Protein AF-A0A2R7Y5G9-F1 (afdb_monomer_lite)

Radius of gyration: 15.54 Å; chains: 1; bounding box: 40×24×38 Å

Sequence (60 aa):
MTTQAKKKTSIAVDPKIWQEWVKFVVDKTGSSRRVSEELEKAIKEYMQRHEARRGDHGRA

Secondary structure (DSSP, 8-state):
--------------HHHHHHHHHHHHHHHS-GGGHHHHHHHHHHHHHHHHHHHHTTSS--

Organism: NCBI:txid1980982

pLDDT: mean 84.51, std 16.6, range [40.25, 97.38]

Struct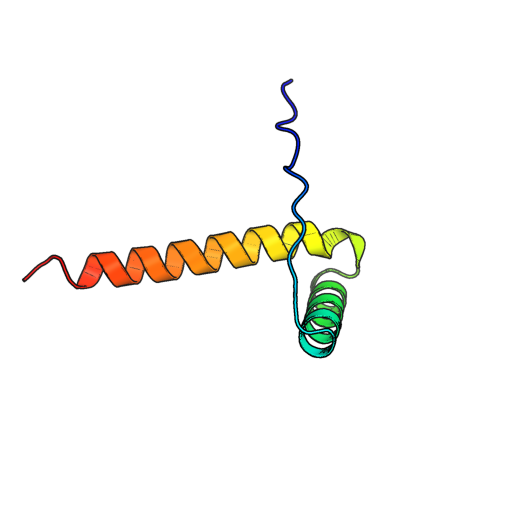ure (mmCIF, N/CA/C/O backbone):
data_AF-A0A2R7Y5G9-F1
#
_entry.id   AF-A0A2R7Y5G9-F1
#
loop_
_atom_site.group_PDB
_atom_site.id
_atom_site.type_symbol
_atom_site.label_atom_id
_atom_site.label_alt_id
_atom_site.label_comp_id
_atom_site.label_asym_id
_atom_site.label_entity_id
_atom_site.label_seq_id
_atom_site.pdbx_PDB_ins_code
_atom_site.Cartn_x
_atom_site.Cartn_y
_atom_site.Cartn_z
_atom_site.occupancy
_atom_site.B_iso_or_equiv
_atom_site.auth_seq_id
_atom_site.auth_comp_id
_atom_site.auth_asym_id
_atom_site.auth_atom_id
_atom_site.pdbx_PDB_model_num
ATOM 1 N N . MET A 1 1 ? 15.343 10.710 21.846 1.00 40.25 1 MET A N 1
ATOM 2 C CA . MET A 1 1 ? 14.788 9.659 20.966 1.00 40.25 1 MET A CA 1
ATOM 3 C C . MET A 1 1 ? 14.281 10.345 19.708 1.00 40.25 1 MET A C 1
ATOM 5 O O . MET A 1 1 ? 13.266 11.022 19.772 1.00 40.25 1 MET A O 1
ATOM 9 N N . THR A 1 2 ? 15.027 10.307 18.607 1.00 45.34 2 THR A N 1
ATOM 10 C CA . THR A 1 2 ? 14.608 10.954 17.357 1.00 45.34 2 THR A CA 1
ATOM 11 C C . THR A 1 2 ? 13.636 10.034 16.632 1.00 45.34 2 THR A C 1
ATOM 13 O O . THR A 1 2 ? 14.031 9.121 15.914 1.00 45.34 2 THR A O 1
ATOM 16 N N . THR A 1 3 ? 12.339 10.247 16.844 1.00 54.22 3 THR A N 1
ATOM 17 C CA . THR A 1 3 ? 11.291 9.684 15.992 1.00 54.22 3 THR A CA 1
ATOM 18 C C . THR A 1 3 ? 11.548 10.223 14.589 1.00 54.22 3 THR A C 1
ATOM 20 O O . THR A 1 3 ? 11.281 11.393 14.322 1.00 54.22 3 THR A O 1
ATOM 23 N N . GLN A 1 4 ? 12.157 9.428 13.708 1.00 59.97 4 GLN A N 1
ATOM 24 C CA . GLN A 1 4 ? 12.351 9.828 12.319 1.00 59.97 4 GLN A CA 1
ATOM 25 C C . GLN A 1 4 ? 10.951 10.015 11.728 1.00 59.97 4 GLN A C 1
ATOM 27 O O . GLN A 1 4 ? 10.213 9.050 11.531 1.00 59.97 4 GLN A O 1
ATOM 32 N N . ALA A 1 5 ? 10.528 11.271 11.589 1.00 70.50 5 ALA A N 1
ATOM 33 C CA . ALA A 1 5 ? 9.170 11.599 11.198 1.00 70.50 5 ALA A CA 1
ATOM 34 C C . ALA A 1 5 ? 8.896 10.975 9.827 1.00 70.50 5 ALA A C 1
ATOM 36 O O . ALA A 1 5 ? 9.595 11.274 8.856 1.00 70.50 5 ALA A O 1
ATOM 37 N N . LYS A 1 6 ? 7.898 10.085 9.747 1.00 76.81 6 LYS A N 1
ATOM 38 C CA . LYS A 1 6 ? 7.490 9.493 8.471 1.00 76.81 6 LYS A CA 1
ATOM 39 C C . LYS A 1 6 ? 7.159 10.619 7.494 1.00 76.81 6 LYS A C 1
ATOM 41 O O . LYS A 1 6 ? 6.342 11.492 7.800 1.00 76.81 6 LYS A O 1
ATOM 46 N N . LYS A 1 7 ? 7.784 10.605 6.316 1.00 84.25 7 LYS A N 1
ATOM 47 C CA . LYS A 1 7 ? 7.531 11.614 5.287 1.00 84.25 7 LYS A CA 1
ATOM 48 C C . LYS A 1 7 ? 6.133 11.404 4.710 1.00 84.25 7 LYS A C 1
ATOM 50 O O . LYS A 1 7 ? 5.873 10.399 4.050 1.00 84.25 7 LYS A O 1
ATOM 55 N N . LYS A 1 8 ? 5.232 12.362 4.940 1.00 84.06 8 LYS A N 1
ATOM 56 C CA . LYS A 1 8 ? 3.934 12.391 4.258 1.00 84.06 8 LYS A CA 1
ATOM 57 C C . LYS A 1 8 ? 4.169 12.643 2.771 1.00 84.06 8 LYS A C 1
ATOM 59 O O . LYS A 1 8 ? 4.863 13.589 2.410 1.00 84.06 8 LYS A O 1
ATOM 64 N N . THR A 1 9 ? 3.597 11.787 1.936 1.00 86.19 9 THR A N 1
ATOM 65 C CA . THR A 1 9 ? 3.725 11.853 0.480 1.00 86.19 9 THR A CA 1
ATOM 66 C C . THR A 1 9 ? 2.354 11.622 -0.136 1.00 86.19 9 THR A C 1
ATOM 68 O O . THR A 1 9 ? 1.622 10.745 0.322 1.00 86.19 9 THR A O 1
ATOM 71 N N . SER A 1 10 ? 2.019 12.400 -1.163 1.00 88.94 10 SER A N 1
ATOM 72 C CA . SER A 1 10 ? 0.811 12.209 -1.965 1.00 88.94 10 SER A CA 1
ATOM 73 C C . SER A 1 10 ? 1.172 11.473 -3.249 1.00 88.94 10 SER A C 1
ATOM 75 O O . SER A 1 10 ? 2.089 11.885 -3.956 1.00 88.94 10 SER A O 1
ATOM 77 N N . ILE A 1 11 ? 0.451 10.395 -3.545 1.00 89.12 11 ILE A N 1
ATOM 78 C CA . ILE A 1 11 ? 0.587 9.615 -4.778 1.00 89.12 11 ILE A CA 1
ATOM 79 C C . ILE A 1 11 ? -0.783 9.488 -5.440 1.00 89.12 11 ILE A C 1
ATOM 81 O O . ILE A 1 11 ? -1.792 9.345 -4.750 1.00 89.12 11 ILE A O 1
ATOM 85 N N . ALA A 1 12 ? -0.821 9.548 -6.769 1.00 94.06 12 ALA A N 1
ATOM 86 C CA . ALA A 1 12 ? -2.021 9.232 -7.532 1.00 94.06 12 ALA A CA 1
ATOM 87 C C . ALA A 1 12 ? -2.031 7.728 -7.830 1.00 94.06 12 ALA A C 1
ATOM 89 O O . ALA A 1 12 ? -1.066 7.198 -8.379 1.00 94.06 12 ALA A O 1
ATOM 90 N N . VAL A 1 13 ? -3.109 7.047 -7.449 1.00 93.94 13 VAL A N 1
ATOM 91 C CA . VAL A 1 13 ? -3.323 5.614 -7.685 1.00 93.94 13 VAL A CA 1
ATOM 92 C C . VAL A 1 13 ? -4.718 5.450 -8.268 1.00 93.94 13 VAL A C 1
ATOM 94 O O . VAL A 1 13 ? -5.633 6.176 -7.876 1.00 93.94 13 VAL A O 1
ATOM 97 N N . ASP A 1 14 ? -4.879 4.511 -9.200 1.00 97.38 14 ASP A N 1
ATOM 98 C CA . ASP A 1 14 ? -6.200 4.159 -9.712 1.00 97.38 14 ASP A CA 1
ATOM 99 C C . ASP A 1 14 ? -7.151 3.801 -8.546 1.00 97.38 14 ASP A C 1
ATOM 101 O O . ASP A 1 14 ? -6.769 3.019 -7.666 1.00 97.38 14 ASP A O 1
ATOM 105 N N . PRO A 1 15 ? -8.380 4.351 -8.506 1.00 96.75 15 PRO A N 1
ATOM 106 C CA . PRO A 1 15 ? -9.297 4.128 -7.393 1.00 96.75 15 PRO A CA 1
ATOM 107 C C . PRO A 1 15 ? -9.645 2.657 -7.146 1.00 96.75 15 PRO A C 1
ATOM 109 O O . PRO A 1 15 ? -9.810 2.264 -5.990 1.00 96.75 15 PRO A O 1
ATOM 112 N N . LYS A 1 16 ? -9.744 1.834 -8.200 1.00 96.81 16 LYS A N 1
ATOM 113 C CA . LYS A 1 16 ? -10.080 0.409 -8.064 1.00 96.81 16 LYS A CA 1
ATOM 114 C C . LYS A 1 16 ? -8.914 -0.343 -7.439 1.00 96.81 16 LYS A C 1
ATOM 116 O O . LYS A 1 16 ? -9.111 -1.040 -6.448 1.00 96.81 16 LYS A O 1
ATOM 121 N N . ILE A 1 17 ? -7.702 -0.097 -7.935 1.00 96.94 17 ILE A N 1
ATOM 122 C CA . ILE A 1 17 ? -6.474 -0.674 -7.368 1.00 96.94 17 ILE A CA 1
ATOM 123 C C . ILE A 1 17 ? -6.316 -0.264 -5.902 1.00 96.94 17 ILE A C 1
ATOM 125 O O . ILE A 1 17 ? -5.979 -1.091 -5.056 1.00 96.94 17 ILE A O 1
ATOM 129 N N . TRP A 1 18 ? -6.583 1.002 -5.572 1.00 95.88 18 TRP A N 1
ATOM 130 C CA . TRP A 1 18 ? -6.497 1.472 -4.191 1.00 95.88 18 TRP A CA 1
ATOM 131 C C . TRP A 1 18 ? -7.505 0.771 -3.274 1.00 95.88 18 TRP A C 1
ATOM 133 O O . TRP A 1 18 ? -7.157 0.375 -2.161 1.00 95.88 18 TRP A O 1
ATOM 143 N N . GLN A 1 19 ? -8.739 0.570 -3.737 1.00 96.25 19 GLN A N 1
ATOM 144 C CA . GLN A 1 19 ? -9.754 -0.161 -2.983 1.00 96.25 19 GLN A CA 1
ATOM 145 C C . GLN A 1 19 ? -9.349 -1.624 -2.752 1.00 96.25 19 GLN A C 1
ATOM 147 O O . GLN A 1 19 ? -9.459 -2.118 -1.627 1.00 96.25 19 GLN A O 1
ATOM 152 N N . GLU A 1 20 ? -8.855 -2.304 -3.788 1.00 97.38 20 GLU A N 1
ATOM 153 C CA . GLU A 1 20 ? -8.352 -3.679 -3.683 1.00 97.38 20 GLU A CA 1
ATOM 154 C C . GLU A 1 20 ? -7.170 -3.770 -2.717 1.00 97.38 20 GLU A C 1
ATOM 156 O O . GLU A 1 20 ? -7.129 -4.661 -1.868 1.00 97.38 20 GLU A O 1
ATOM 161 N N . TRP A 1 21 ? -6.253 -2.804 -2.776 1.00 96.12 21 TRP A N 1
ATOM 162 C CA . TRP A 1 21 ? -5.123 -2.707 -1.860 1.00 96.12 21 TRP A CA 1
ATOM 163 C C . TRP A 1 21 ? -5.563 -2.539 -0.401 1.00 96.12 21 TRP A C 1
ATOM 165 O O . TRP A 1 21 ? -5.101 -3.272 0.474 1.00 96.12 21 TRP A O 1
ATOM 175 N N . VAL A 1 22 ? -6.475 -1.604 -0.114 1.00 95.62 22 VAL A N 1
ATOM 176 C CA . VAL A 1 22 ? -6.978 -1.392 1.253 1.00 95.62 22 VAL A CA 1
ATOM 177 C C . VAL A 1 22 ? -7.677 -2.646 1.768 1.00 95.62 22 VAL A C 1
ATOM 179 O O . VAL A 1 22 ? -7.429 -3.042 2.908 1.00 95.62 22 VAL A O 1
ATOM 182 N N . LYS A 1 23 ? -8.494 -3.301 0.933 1.00 97.06 23 LYS A N 1
ATOM 183 C CA . LYS A 1 23 ? -9.138 -4.571 1.283 1.00 97.06 23 LYS A CA 1
ATOM 184 C C . LYS A 1 23 ? -8.101 -5.643 1.615 1.00 97.06 23 LYS A C 1
ATOM 186 O O . LYS A 1 23 ? -8.168 -6.222 2.691 1.00 97.06 23 LYS A O 1
ATOM 191 N N . PHE A 1 24 ? -7.098 -5.832 0.759 1.00 97.19 24 PHE A N 1
ATOM 192 C CA . PHE A 1 24 ? -6.004 -6.773 0.997 1.00 97.19 24 PHE A CA 1
ATOM 193 C C . PHE A 1 24 ? -5.293 -6.519 2.335 1.00 97.19 24 PHE A C 1
ATOM 195 O O . PHE A 1 24 ? -5.037 -7.455 3.092 1.00 97.19 24 PHE A O 1
ATOM 202 N N . VAL A 1 25 ? -4.997 -5.258 2.667 1.00 96.75 25 VAL A N 1
ATOM 203 C CA . VAL A 1 25 ? -4.345 -4.915 3.940 1.00 96.75 25 VAL A CA 1
ATOM 204 C C . VAL A 1 25 ? -5.251 -5.207 5.135 1.00 96.75 25 VAL A C 1
ATOM 206 O O . VAL A 1 25 ? -4.770 -5.712 6.154 1.00 96.75 25 VAL A O 1
ATOM 209 N N . VAL A 1 26 ? -6.544 -4.896 5.035 1.00 96.69 26 VAL A N 1
ATOM 210 C CA . VAL A 1 26 ? -7.524 -5.201 6.087 1.00 96.69 26 VAL A CA 1
ATOM 211 C C . VAL A 1 26 ? -7.643 -6.708 6.280 1.00 96.69 26 VAL A C 1
ATOM 213 O O . VAL A 1 26 ? -7.527 -7.161 7.413 1.00 96.69 26 VAL A O 1
ATOM 216 N N . ASP A 1 27 ? -7.769 -7.482 5.206 1.00 96.62 27 ASP A N 1
ATOM 217 C CA . ASP A 1 27 ? -7.869 -8.943 5.265 1.00 96.62 27 ASP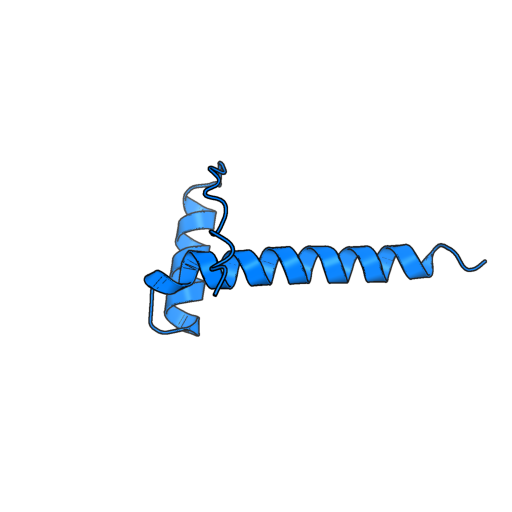 A CA 1
ATOM 218 C C . ASP A 1 27 ? -6.593 -9.567 5.864 1.00 96.62 27 ASP A C 1
ATOM 220 O O . ASP A 1 27 ? -6.660 -10.491 6.673 1.00 96.62 27 ASP A O 1
ATOM 224 N N . LYS A 1 28 ? -5.415 -9.018 5.537 1.00 95.19 28 LYS A N 1
ATOM 225 C CA . LYS A 1 28 ? -4.114 -9.492 6.040 1.00 95.19 28 LYS A CA 1
ATOM 226 C C . LYS A 1 28 ? -3.847 -9.128 7.501 1.00 95.19 28 LYS A C 1
ATOM 228 O O . LYS A 1 28 ? -3.182 -9.879 8.210 1.00 95.19 28 LYS A O 1
ATOM 233 N N . THR A 1 29 ? -4.259 -7.938 7.936 1.00 94.06 29 THR A N 1
ATOM 234 C CA . TH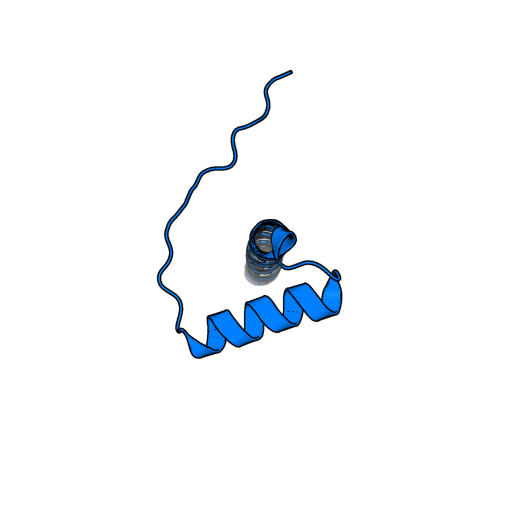R A 1 29 ? -3.808 -7.356 9.217 1.00 94.06 29 THR A CA 1
ATOM 235 C C . THR A 1 29 ? -4.923 -7.087 10.221 1.00 94.06 29 THR A C 1
ATOM 237 O O . THR A 1 29 ? -4.636 -6.716 11.360 1.00 94.06 29 THR A O 1
ATOM 240 N N . GLY A 1 30 ? -6.179 -7.217 9.803 1.00 93.88 30 GLY A N 1
ATOM 241 C CA . GLY A 1 30 ? -7.370 -6.865 10.571 1.00 93.88 30 GLY A CA 1
ATOM 242 C C . GLY A 1 30 ? -7.616 -5.359 10.722 1.00 93.88 30 GLY A C 1
ATOM 243 O O . GLY A 1 30 ? -8.527 -4.974 11.450 1.00 93.88 30 GLY A O 1
ATOM 244 N N . SER A 1 31 ? -6.816 -4.477 10.102 1.00 90.44 31 SER A N 1
ATOM 245 C CA . SER A 1 31 ? -6.925 -3.029 10.336 1.00 90.44 31 SER A CA 1
ATOM 246 C C . SER A 1 31 ? -6.517 -2.165 9.144 1.00 90.44 31 SER A C 1
ATOM 248 O O . SER A 1 31 ? -5.395 -2.231 8.645 1.00 90.44 31 SER A O 1
ATOM 250 N N . SER A 1 32 ? -7.395 -1.232 8.771 1.00 90.94 32 SER A N 1
ATOM 251 C CA . SER A 1 32 ? -7.132 -0.224 7.735 1.00 90.94 32 SER A CA 1
ATOM 252 C C . SER A 1 32 ? -6.089 0.819 8.155 1.00 90.94 32 SER A C 1
ATOM 254 O O . SER A 1 32 ? -5.479 1.465 7.306 1.00 90.94 32 SER A O 1
ATOM 256 N N . ARG A 1 33 ? -5.804 0.961 9.459 1.00 91.94 33 ARG A N 1
ATOM 257 C CA . ARG A 1 33 ? -4.765 1.888 9.954 1.00 91.94 33 ARG A CA 1
ATOM 258 C C . ARG A 1 33 ? -3.352 1.472 9.542 1.00 91.94 33 ARG A C 1
ATOM 260 O O . ARG A 1 33 ? -2.435 2.282 9.615 1.00 91.94 33 ARG A O 1
ATOM 267 N N . ARG A 1 34 ? -3.176 0.227 9.092 1.00 93.44 34 ARG A N 1
ATOM 268 C CA . ARG A 1 34 ? -1.878 -0.337 8.700 1.00 93.44 34 ARG A CA 1
ATOM 269 C C . ARG A 1 34 ? -1.577 -0.199 7.210 1.00 93.44 34 ARG A C 1
ATOM 271 O O . ARG A 1 34 ? -0.510 -0.616 6.774 1.00 93.44 34 ARG A O 1
ATOM 278 N N . VAL A 1 35 ? -2.460 0.442 6.439 1.00 93.94 35 VAL A N 1
ATOM 279 C CA . VAL A 1 35 ? -2.286 0.661 4.990 1.00 93.94 35 VAL A CA 1
ATOM 280 C C . VAL A 1 35 ? -0.950 1.329 4.671 1.00 93.94 35 VAL A C 1
ATOM 282 O O . VAL A 1 35 ? -0.237 0.858 3.790 1.00 93.94 35 VAL A O 1
ATOM 285 N N . SER A 1 36 ? -0.559 2.370 5.411 1.00 90.19 36 SER A N 1
ATOM 286 C CA . SER A 1 36 ? 0.737 3.028 5.199 1.00 90.19 36 SER A CA 1
ATOM 287 C C . SER A 1 36 ? 1.931 2.135 5.547 1.00 90.19 36 SER A C 1
ATOM 289 O O . SER A 1 36 ? 2.948 2.203 4.866 1.00 90.19 36 SER A O 1
ATOM 291 N N . GLU A 1 37 ? 1.826 1.298 6.584 1.00 92.50 37 GLU A N 1
ATOM 292 C CA . GLU A 1 37 ? 2.900 0.372 6.976 1.00 92.50 37 GLU A CA 1
ATOM 293 C C . GLU A 1 37 ? 3.114 -0.714 5.922 1.00 92.50 37 GLU A C 1
ATOM 295 O O . GLU A 1 37 ? 4.248 -0.999 5.542 1.00 92.50 37 GLU A O 1
ATOM 300 N N . GLU A 1 38 ? 2.029 -1.316 5.438 1.00 95.44 38 GLU A N 1
ATOM 301 C CA . GLU A 1 38 ? 2.104 -2.359 4.417 1.00 95.44 38 GLU A CA 1
ATOM 302 C C . GLU A 1 38 ? 2.550 -1.792 3.068 1.00 95.44 38 GLU A C 1
ATOM 304 O O . GLU A 1 38 ? 3.293 -2.458 2.350 1.00 95.44 38 GLU A O 1
ATOM 309 N N . LEU A 1 39 ? 2.173 -0.550 2.745 1.00 94.06 39 LEU A N 1
ATOM 310 C CA . LEU A 1 39 ? 2.616 0.106 1.516 1.00 94.06 39 LEU A CA 1
ATOM 311 C C . LEU A 1 39 ? 4.127 0.359 1.551 1.00 94.06 39 LEU A C 1
ATOM 313 O O . LEU A 1 39 ? 4.823 0.077 0.581 1.00 94.06 39 LEU A O 1
ATOM 317 N N . GLU A 1 40 ? 4.650 0.827 2.684 1.00 93.31 40 GLU A N 1
ATOM 318 C CA . GLU A 1 40 ? 6.088 1.030 2.893 1.00 93.31 40 GLU A CA 1
ATOM 319 C C . GLU A 1 40 ? 6.872 -0.286 2.742 1.00 93.31 40 GLU A C 1
ATOM 321 O O . GLU A 1 40 ? 7.903 -0.329 2.064 1.00 93.31 40 GLU A O 1
ATOM 326 N N . LYS A 1 41 ? 6.349 -1.389 3.297 1.00 94.75 41 LYS A N 1
ATOM 327 C CA . LYS A 1 41 ? 6.933 -2.729 3.116 1.00 94.75 41 LYS A CA 1
ATOM 328 C C . LYS A 1 41 ? 6.903 -3.175 1.657 1.00 94.75 41 LYS A C 1
ATOM 330 O O . LYS A 1 41 ? 7.919 -3.660 1.170 1.00 94.75 41 LYS A O 1
ATOM 335 N N . ALA A 1 42 ? 5.782 -2.984 0.963 1.00 94.38 42 ALA A N 1
ATOM 336 C CA . ALA A 1 42 ? 5.641 -3.354 -0.443 1.00 94.38 42 ALA A CA 1
ATOM 337 C C . ALA A 1 42 ? 6.620 -2.578 -1.338 1.00 94.38 42 ALA A C 1
ATOM 339 O O . ALA A 1 42 ? 7.264 -3.171 -2.201 1.00 94.38 42 ALA A O 1
ATOM 340 N N . ILE A 1 43 ? 6.799 -1.276 -1.086 1.00 93.69 43 ILE A N 1
ATOM 341 C CA . ILE A 1 43 ? 7.797 -0.447 -1.779 1.00 93.69 43 ILE A CA 1
ATOM 342 C C . ILE A 1 43 ? 9.207 -1.001 -1.541 1.00 93.69 43 ILE A C 1
ATOM 344 O O . ILE A 1 43 ? 9.967 -1.187 -2.493 1.00 93.69 43 ILE A O 1
ATOM 348 N N . LYS A 1 44 ? 9.556 -1.311 -0.286 1.00 95.12 44 LYS A N 1
ATOM 349 C CA . LYS A 1 44 ? 10.871 -1.868 0.064 1.00 95.12 44 LYS A CA 1
ATOM 350 C C . LYS A 1 44 ? 11.120 -3.220 -0.609 1.00 95.12 44 LYS A C 1
ATOM 352 O O . LYS A 1 44 ? 12.190 -3.431 -1.173 1.00 95.12 44 LYS A O 1
ATOM 357 N N . GLU A 1 45 ? 10.139 -4.115 -0.579 1.00 95.50 45 GLU A N 1
ATOM 358 C CA . GLU A 1 45 ? 10.208 -5.435 -1.212 1.00 95.50 45 GLU A CA 1
ATOM 359 C C . GLU A 1 45 ? 10.361 -5.325 -2.734 1.00 95.50 45 GLU A C 1
ATOM 361 O O . GLU A 1 45 ? 11.179 -6.029 -3.329 1.00 95.50 45 GLU A O 1
ATOM 366 N N . TYR A 1 46 ? 9.629 -4.401 -3.364 1.00 94.88 46 TYR A N 1
ATOM 367 C CA . TYR A 1 46 ? 9.759 -4.112 -4.789 1.00 94.88 46 TYR A CA 1
ATOM 368 C C . TYR A 1 46 ? 11.179 -3.650 -5.137 1.00 94.88 46 TYR A C 1
ATOM 370 O O . TYR A 1 46 ? 11.806 -4.212 -6.035 1.00 94.88 46 TYR A O 1
ATOM 378 N N . MET A 1 47 ? 11.733 -2.690 -4.390 1.00 93.00 47 MET A N 1
ATOM 379 C CA . MET A 1 47 ? 13.105 -2.217 -4.607 1.00 93.00 47 MET A CA 1
ATOM 380 C C . MET A 1 47 ? 14.131 -3.344 -4.456 1.00 93.00 47 MET A C 1
ATOM 382 O O . MET A 1 47 ? 14.940 -3.546 -5.357 1.00 93.00 47 MET A O 1
ATOM 386 N N . GLN A 1 48 ? 14.058 -4.121 -3.372 1.00 94.31 48 GLN A N 1
ATOM 387 C CA . GLN A 1 48 ? 14.990 -5.223 -3.106 1.00 94.31 48 GLN A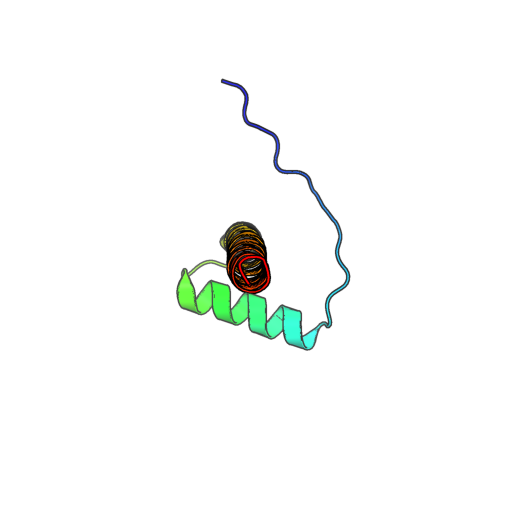 CA 1
ATOM 388 C C . GLN A 1 48 ? 14.957 -6.291 -4.202 1.00 94.31 48 GLN A C 1
ATOM 390 O O . GLN A 1 48 ? 16.002 -6.749 -4.658 1.00 94.31 48 GLN A O 1
ATOM 395 N N . ARG A 1 49 ? 13.762 -6.666 -4.673 1.00 93.62 49 ARG A N 1
ATOM 396 C CA . ARG A 1 49 ? 13.608 -7.625 -5.777 1.00 93.62 49 ARG A CA 1
ATOM 397 C C . ARG A 1 49 ? 14.233 -7.123 -7.074 1.00 93.62 49 ARG A C 1
ATOM 399 O O . ARG A 1 49 ? 14.784 -7.914 -7.834 1.00 93.62 49 ARG A O 1
ATOM 406 N N . HIS A 1 50 ? 14.131 -5.827 -7.348 1.00 91.69 50 HIS A N 1
ATOM 407 C CA . HIS A 1 50 ? 14.677 -5.232 -8.566 1.00 91.69 50 HIS A CA 1
ATOM 408 C C . HIS A 1 50 ? 16.183 -4.965 -8.476 1.00 91.69 50 HIS A C 1
ATOM 410 O O . HIS A 1 50 ? 16.880 -5.084 -9.481 1.00 91.69 50 HIS A O 1
ATOM 416 N N . GLU A 1 51 ? 16.701 -4.672 -7.287 1.00 82.88 51 GLU A N 1
ATOM 417 C CA . GLU A 1 51 ? 18.138 -4.576 -7.029 1.00 82.88 51 GLU A CA 1
ATOM 418 C C . GLU A 1 51 ? 18.813 -5.948 -7.151 1.00 82.88 51 GLU A C 1
ATOM 420 O O . GLU A 1 51 ? 19.792 -6.084 -7.884 1.00 82.88 51 GLU A O 1
ATOM 425 N N . ALA A 1 52 ? 18.221 -6.993 -6.560 1.00 72.69 52 ALA A N 1
ATOM 426 C CA . ALA A 1 52 ? 18.697 -8.370 -6.701 1.00 72.69 52 ALA A CA 1
ATOM 427 C C . ALA A 1 52 ? 18.739 -8.829 -8.171 1.00 72.69 52 ALA A C 1
ATOM 429 O O . ALA A 1 52 ? 19.690 -9.479 -8.588 1.00 72.69 52 ALA A O 1
ATOM 430 N N . ARG A 1 53 ? 17.753 -8.429 -8.988 1.00 63.53 53 ARG A N 1
ATOM 431 C CA . ARG A 1 53 ? 17.733 -8.718 -10.435 1.00 63.53 53 ARG A CA 1
ATOM 432 C C . ARG A 1 53 ? 18.775 -7.935 -11.238 1.00 63.53 53 ARG A C 1
ATOM 434 O O . ARG A 1 53 ? 19.211 -8.418 -12.277 1.00 63.53 53 ARG A O 1
ATOM 441 N N . ARG A 1 54 ? 19.180 -6.741 -10.790 1.00 61.31 54 A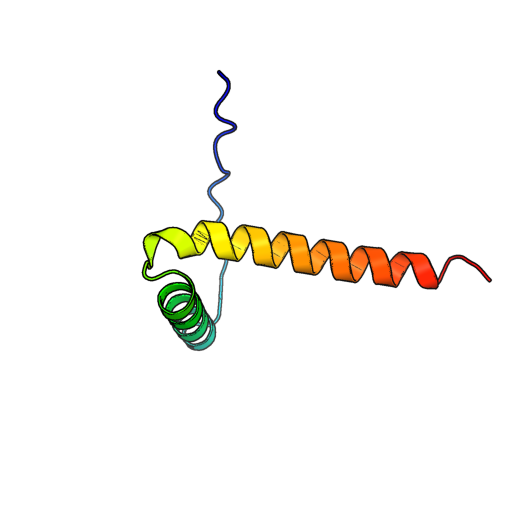RG A N 1
ATOM 442 C CA . ARG A 1 54 ? 20.270 -5.974 -11.423 1.00 61.31 54 ARG A CA 1
ATOM 443 C C . ARG A 1 54 ? 21.652 -6.549 -11.112 1.00 61.31 54 ARG A C 1
ATOM 445 O O . ARG A 1 54 ? 22.546 -6.408 -11.939 1.00 61.31 54 ARG A O 1
ATOM 452 N N . GLY A 1 55 ? 21.817 -7.212 -9.967 1.00 56.56 55 GLY A N 1
ATOM 453 C CA . GLY A 1 55 ? 23.075 -7.856 -9.573 1.00 56.56 55 GLY A CA 1
ATOM 454 C C . GLY A 1 55 ? 23.482 -9.060 -10.432 1.00 56.56 55 GLY A C 1
ATOM 455 O O . GLY A 1 55 ? 24.655 -9.415 -10.437 1.00 56.56 55 GLY A O 1
ATOM 456 N N . ASP A 1 56 ? 22.550 -9.650 -11.188 1.00 55.66 56 ASP A N 1
ATOM 457 C CA . ASP A 1 56 ? 22.785 -10.882 -11.961 1.00 55.66 56 ASP A CA 1
ATOM 458 C C . ASP A 1 56 ? 23.186 -10.630 -13.431 1.00 55.66 56 ASP A C 1
ATOM 460 O O . ASP A 1 56 ? 23.587 -11.543 -14.140 1.00 55.66 56 ASP A O 1
ATOM 464 N N . HIS A 1 57 ? 23.122 -9.379 -13.905 1.00 53.50 57 HIS A N 1
ATO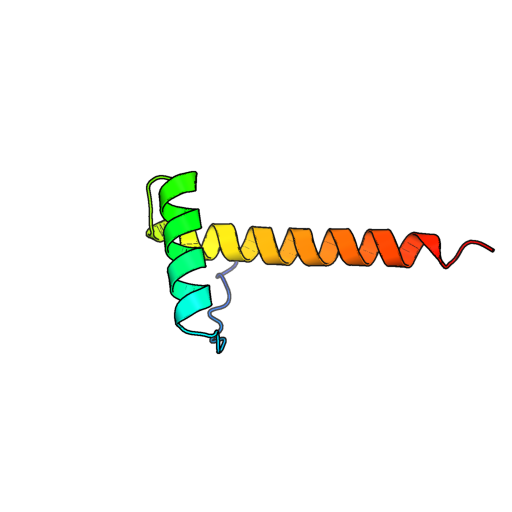M 465 C CA . HIS A 1 57 ? 23.590 -8.986 -15.249 1.00 53.50 57 HIS A CA 1
ATOM 466 C C . HIS A 1 57 ? 24.979 -8.315 -15.245 1.00 53.50 57 HIS A C 1
ATOM 468 O O . HIS A 1 57 ? 25.433 -7.837 -16.280 1.00 53.50 57 HIS A O 1
ATOM 474 N N . GLY A 1 58 ? 25.659 -8.260 -14.093 1.00 53.09 58 GLY A N 1
ATOM 475 C CA . GLY A 1 58 ? 26.976 -7.624 -13.929 1.00 53.09 58 GLY A CA 1
ATOM 476 C C . GLY A 1 58 ? 28.147 -8.591 -13.724 1.00 53.09 58 GLY A C 1
ATOM 477 O O . GLY A 1 58 ? 29.220 -8.157 -13.312 1.00 53.09 58 GLY A O 1
ATOM 478 N N . ARG A 1 59 ? 27.949 -9.893 -13.955 1.00 51.72 59 ARG A N 1
ATOM 479 C CA . ARG A 1 59 ? 29.000 -10.918 -13.859 1.00 51.72 59 ARG A CA 1
ATOM 480 C C . ARG A 1 59 ? 28.999 -11.797 -15.113 1.00 51.72 59 ARG A C 1
ATOM 482 O O . ARG A 1 59 ? 28.624 -12.963 -15.068 1.00 51.72 59 ARG A O 1
ATOM 489 N N . ALA A 1 60 ? 29.398 -11.211 -16.234 1.00 48.47 60 ALA A N 1
ATOM 490 C CA . ALA A 1 60 ? 29.845 -11.927 -17.423 1.00 48.47 60 ALA A CA 1
ATOM 491 C C . ALA A 1 60 ? 30.985 -11.132 -18.059 1.00 48.47 60 ALA A C 1
ATOM 493 O O . ALA A 1 60 ? 30.833 -9.892 -18.152 1.00 48.47 60 ALA A O 1
#

Foldseek 3Di:
DDPPPPDDDDDDDDPVVVVVLLVVCCVVPVDSVCSVVVVVVVVVVVVVVVVVVVVVVPPD